Protein AF-A0A2V2F6J9-F1 (afdb_monomer_lite)

Foldseek 3Di:
DPPLFDPDDLLGLVLQVDVVLSVVVLVLLQCVLPDVVSDDVQKDKDAAAPVCFLQLLVVCCVVAVGSSCSVSSCSQQVNPDSRGTGDGRDMTMGGHPVVSSVSSVVSSVVSVVD

Structure (mmCIF, N/CA/C/O backbone):
data_AF-A0A2V2F6J9-F1
#
_entry.id   AF-A0A2V2F6J9-F1
#
loop_
_atom_site.group_PDB
_atom_site.id
_atom_site.type_symbol
_atom_site.label_atom_id
_atom_site.label_alt_id
_atom_site.label_comp_id
_atom_site.label_asym_id
_atom_site.label_entity_id
_atom_site.label_seq_id
_atom_site.pdbx_PDB_ins_code
_atom_site.Cartn_x
_atom_site.Cartn_y
_atom_site.Cartn_z
_atom_site.occupancy
_atom_site.B_iso_or_equiv
_atom_site.auth_seq_id
_atom_site.auth_comp_id
_atom_site.auth_asym_id
_atom_site.auth_atom_id
_atom_site.pdbx_PDB_model_num
ATOM 1 N N . MET A 1 1 ? -5.198 -20.611 -2.725 1.00 39.66 1 MET A N 1
ATOM 2 C CA . MET A 1 1 ? -4.062 -19.668 -2.690 1.00 39.66 1 MET A CA 1
ATOM 3 C C . MET A 1 1 ? -4.589 -18.349 -3.226 1.00 39.66 1 MET A C 1
ATOM 5 O O . MET A 1 1 ? -4.856 -18.272 -4.413 1.00 39.66 1 MET A O 1
ATOM 9 N N . PHE A 1 2 ? -4.910 -17.384 -2.360 1.00 40.91 2 PHE A N 1
ATOM 10 C CA . PHE A 1 2 ? -5.357 -16.068 -2.824 1.00 40.91 2 PHE A CA 1
ATOM 11 C C . PHE A 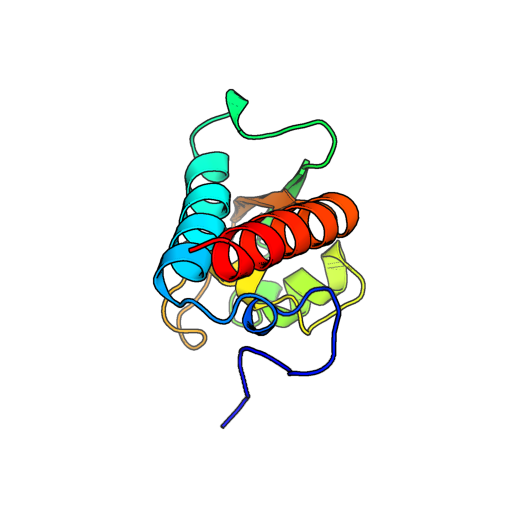1 2 ? -4.128 -15.344 -3.349 1.00 40.91 2 PHE A C 1
ATOM 13 O O . PHE A 1 2 ? -3.293 -14.922 -2.551 1.00 40.91 2 PHE A O 1
ATOM 20 N N . ASP A 1 3 ? -3.997 -15.275 -4.668 1.00 45.31 3 ASP A N 1
ATOM 21 C CA . ASP A 1 3 ? -2.894 -14.585 -5.318 1.00 45.31 3 ASP A CA 1
ATOM 22 C C . ASP A 1 3 ? -2.876 -13.134 -4.814 1.00 45.31 3 ASP A C 1
ATOM 24 O O . ASP A 1 3 ? -3.806 -12.359 -5.047 1.00 45.31 3 ASP A O 1
ATOM 28 N N . ILE A 1 4 ? -1.873 -12.783 -4.001 1.00 54.12 4 ILE A N 1
ATOM 29 C CA . ILE A 1 4 ? -1.716 -11.422 -3.455 1.00 54.12 4 ILE A CA 1
ATOM 30 C C . ILE A 1 4 ? -1.491 -10.436 -4.609 1.00 54.12 4 ILE A C 1
ATOM 32 O O . ILE A 1 4 ? -1.772 -9.243 -4.487 1.00 54.12 4 ILE A O 1
ATOM 36 N N . PHE A 1 5 ? -1.051 -10.960 -5.749 1.00 53.84 5 PHE A N 1
ATOM 37 C CA . PHE A 1 5 ? -0.749 -10.218 -6.941 1.00 53.84 5 PHE A CA 1
ATOM 38 C C . PHE A 1 5 ? -1.561 -10.771 -8.113 1.00 53.84 5 PHE A C 1
ATOM 40 O O . PHE A 1 5 ? -1.146 -11.693 -8.801 1.00 53.84 5 PHE A O 1
ATOM 47 N N . SER A 1 6 ? -2.729 -10.188 -8.372 1.00 51.41 6 SER A N 1
ATOM 48 C CA . SER A 1 6 ? -3.447 -10.495 -9.611 1.00 51.41 6 SER A CA 1
ATOM 49 C C . SER A 1 6 ? -2.625 -9.996 -10.809 1.00 51.41 6 SER A C 1
ATOM 51 O O . SER A 1 6 ? -2.255 -8.815 -10.883 1.00 51.41 6 SER A O 1
ATOM 53 N N . SER A 1 7 ? -2.274 -10.899 -11.722 1.00 49.28 7 SER A N 1
ATOM 54 C CA . SER A 1 7 ? -1.603 -10.587 -12.984 1.00 49.28 7 SER A CA 1
ATOM 55 C C . SER A 1 7 ? -2.637 -10.095 -14.008 1.00 49.28 7 SER A C 1
ATOM 57 O O . SER A 1 7 ? -3.705 -10.678 -14.168 1.00 49.28 7 SER A O 1
ATOM 59 N N . GLY A 1 8 ? -2.348 -8.966 -14.671 1.00 55.72 8 GLY A N 1
ATOM 60 C CA . GLY A 1 8 ? -3.204 -8.380 -15.72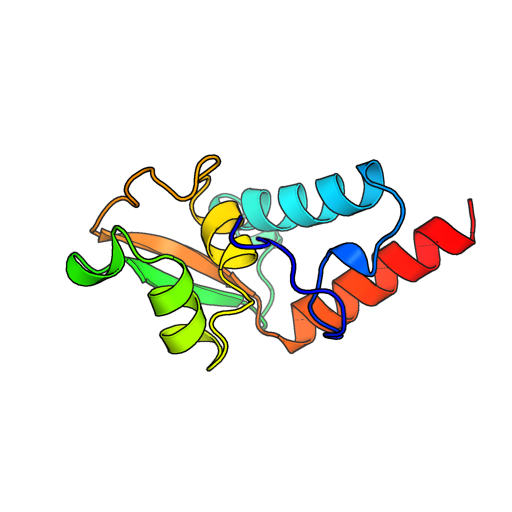0 1.00 55.72 8 GLY A CA 1
ATOM 61 C C . GLY A 1 8 ? -3.628 -6.921 -15.501 1.00 55.72 8 GLY A C 1
ATOM 62 O O . GLY A 1 8 ? -4.064 -6.261 -16.441 1.00 55.72 8 GLY A O 1
ATOM 63 N N . SER A 1 9 ? -3.458 -6.369 -14.294 1.00 80.06 9 SER A N 1
ATOM 64 C CA . SER A 1 9 ? -3.733 -4.950 -14.020 1.00 80.06 9 SER A CA 1
ATOM 65 C C . SER A 1 9 ? -2.476 -4.090 -14.146 1.00 80.06 9 SER A C 1
ATOM 67 O O . SER A 1 9 ? -1.415 -4.448 -13.640 1.00 80.06 9 SER A O 1
ATOM 69 N N . ARG A 1 10 ? -2.608 -2.878 -14.707 1.00 85.31 10 ARG A N 1
ATOM 70 C CA . ARG A 1 10 ? -1.542 -1.849 -14.740 1.00 85.31 10 ARG A CA 1
ATOM 71 C C . ARG A 1 10 ? -1.050 -1.417 -13.350 1.00 85.31 10 ARG A C 1
ATOM 73 O O . ARG A 1 10 ? -0.067 -0.691 -13.256 1.00 85.31 10 ARG A O 1
ATOM 80 N N . LEU A 1 11 ? -1.771 -1.794 -12.296 1.00 91.62 11 LEU A N 1
ATOM 81 C CA . LEU A 1 11 ? -1.441 -1.509 -10.900 1.00 91.62 11 LEU A CA 1
ATOM 82 C C . LEU A 1 11 ? -0.848 -2.726 -10.173 1.00 91.62 11 LEU A C 1
ATOM 84 O O . LEU A 1 11 ? -0.590 -2.657 -8.973 1.00 91.62 11 LEU A O 1
ATOM 88 N N . SER A 1 12 ? -0.649 -3.839 -10.882 1.00 90.75 12 SER A N 1
ATOM 89 C CA . SER A 1 12 ? 0.001 -5.019 -10.328 1.00 90.75 12 SER A CA 1
ATOM 90 C C . SER A 1 12 ? 1.507 -4.775 -10.205 1.00 90.75 12 SER A C 1
ATOM 92 O O . SER A 1 12 ? 2.139 -4.375 -11.187 1.00 90.75 12 SER A O 1
ATOM 94 N N . PRO A 1 13 ? 2.121 -5.040 -9.041 1.00 91.62 13 PRO A N 1
ATOM 95 C CA . PRO A 1 13 ? 3.566 -4.924 -8.890 1.00 91.62 13 PRO A CA 1
ATOM 96 C C . PRO A 1 13 ? 4.312 -6.023 -9.665 1.00 91.62 13 PRO A C 1
ATOM 98 O O . PRO A 1 13 ? 5.512 -5.891 -9.883 1.00 91.62 13 PRO A O 1
ATOM 101 N N . LEU A 1 14 ? 3.623 -7.074 -10.137 1.00 91.62 14 LEU A N 1
ATOM 102 C CA . LEU A 1 14 ? 4.203 -8.096 -11.021 1.00 91.62 14 LEU A CA 1
ATOM 103 C C . LEU A 1 14 ? 4.538 -7.578 -12.422 1.00 91.62 14 LEU A C 1
ATOM 105 O O . LEU A 1 14 ? 5.259 -8.250 -13.150 1.00 91.62 14 LEU A O 1
ATOM 109 N N . ASN A 1 15 ? 4.083 -6.375 -12.781 1.00 91.31 15 ASN A N 1
ATOM 110 C CA . ASN A 1 15 ? 4.558 -5.694 -13.987 1.00 91.31 15 ASN A CA 1
ATOM 111 C C . ASN A 1 15 ? 6.034 -5.273 -13.872 1.00 91.31 15 ASN A C 1
ATOM 113 O O . ASN A 1 15 ? 6.630 -4.900 -14.872 1.00 91.31 15 ASN A O 1
ATOM 117 N N . ILE A 1 16 ? 6.624 -5.315 -12.670 1.00 93.38 16 ILE A N 1
ATOM 118 C CA . ILE A 1 16 ? 8.060 -5.133 -12.439 1.00 93.38 16 ILE A CA 1
ATOM 119 C C . ILE A 1 16 ? 8.679 -6.537 -12.350 1.00 93.38 16 ILE A C 1
ATOM 121 O O . ILE A 1 16 ? 8.517 -7.187 -11.307 1.00 93.38 16 ILE A O 1
ATOM 125 N N . PRO A 1 17 ? 9.362 -7.034 -13.403 1.00 91.19 17 PRO A N 1
ATOM 126 C CA . PRO A 1 17 ? 9.854 -8.412 -13.427 1.00 91.19 17 PRO A CA 1
ATOM 127 C C . PRO A 1 17 ? 10.923 -8.658 -12.358 1.00 91.19 17 PRO A C 1
ATOM 129 O O . PRO A 1 17 ? 10.882 -9.671 -11.658 1.00 91.19 17 PRO A O 1
ATOM 132 N N . ASP A 1 18 ? 11.830 -7.694 -12.182 1.00 93.38 18 ASP A N 1
ATOM 133 C CA . ASP A 1 18 ? 12.917 -7.771 -11.211 1.00 93.38 18 ASP A CA 1
ATOM 134 C C . ASP A 1 18 ? 12.383 -7.669 -9.761 1.00 93.38 18 ASP A C 1
ATOM 136 O O . ASP A 1 18 ? 11.803 -6.643 -9.373 1.00 93.38 18 ASP A O 1
ATOM 140 N N . PRO A 1 19 ? 12.578 -8.709 -8.924 1.00 93.69 19 PRO A N 1
ATOM 141 C CA . PRO A 1 19 ? 12.147 -8.700 -7.531 1.00 93.69 19 PRO A CA 1
ATOM 142 C C . PRO A 1 19 ? 12.845 -7.637 -6.670 1.00 93.69 19 PRO A C 1
ATOM 144 O O . PRO A 1 19 ? 12.232 -7.163 -5.711 1.00 93.69 19 PRO A O 1
ATOM 147 N N . LEU A 1 20 ? 14.080 -7.236 -6.989 1.00 95.12 20 LEU A N 1
ATOM 148 C CA . LEU A 1 20 ? 14.810 -6.199 -6.254 1.00 95.12 20 LEU A CA 1
ATOM 149 C C . LEU A 1 20 ? 14.190 -4.823 -6.502 1.00 95.12 20 LEU A C 1
ATOM 151 O O . LEU A 1 20 ? 13.902 -4.096 -5.551 1.00 95.12 20 LEU A O 1
ATOM 155 N N . LEU A 1 21 ? 13.877 -4.508 -7.761 1.00 95.44 21 LEU A N 1
ATOM 156 C CA . LEU A 1 21 ? 13.168 -3.275 -8.123 1.00 95.44 21 LEU A CA 1
ATOM 157 C C . LEU A 1 21 ? 11.764 -3.228 -7.512 1.00 95.44 21 LEU A C 1
ATOM 159 O O . LEU A 1 21 ? 11.316 -2.188 -7.029 1.00 95.44 21 LEU A O 1
ATOM 163 N N . ARG A 1 22 ? 11.072 -4.369 -7.472 1.00 94.94 22 ARG A N 1
ATOM 164 C CA . ARG A 1 22 ? 9.771 -4.480 -6.806 1.00 94.94 22 ARG A CA 1
ATOM 165 C C . ARG A 1 22 ? 9.880 -4.248 -5.295 1.00 94.94 22 ARG A C 1
ATOM 167 O O . ARG A 1 22 ? 9.030 -3.570 -4.719 1.00 94.94 22 ARG A O 1
ATOM 174 N N . ALA A 1 23 ? 10.935 -4.748 -4.654 1.00 95.12 23 ALA A N 1
ATOM 175 C CA . ALA A 1 23 ? 11.196 -4.480 -3.242 1.00 95.12 23 ALA A CA 1
ATOM 176 C C . ALA A 1 23 ? 11.492 -2.994 -2.974 1.00 95.12 23 ALA A C 1
ATOM 178 O O . ALA A 1 23 ? 11.084 -2.472 -1.936 1.00 95.12 23 ALA A O 1
ATOM 179 N N . GLU A 1 24 ? 12.148 -2.285 -3.896 1.00 96.44 24 GLU A N 1
ATOM 180 C CA . GLU A 1 24 ? 12.344 -0.835 -3.783 1.00 96.44 24 GLU A CA 1
ATOM 181 C C . GLU A 1 24 ? 11.023 -0.057 -3.801 1.00 96.44 24 GLU A C 1
ATOM 183 O O . GLU A 1 24 ? 10.825 0.807 -2.944 1.00 96.44 24 GLU A O 1
ATOM 188 N N . LEU A 1 25 ? 10.081 -0.416 -4.682 1.00 96.44 25 LEU A N 1
ATOM 189 C CA . LEU A 1 25 ? 8.732 0.165 -4.673 1.00 96.44 25 LEU A CA 1
ATOM 190 C C . LEU A 1 25 ? 8.053 -0.013 -3.305 1.00 96.44 25 LEU A C 1
ATOM 192 O O . LEU A 1 25 ? 7.453 0.918 -2.768 1.00 96.44 25 LEU A O 1
ATOM 196 N N . TYR A 1 26 ? 8.160 -1.204 -2.716 1.00 96.19 26 TYR A N 1
ATOM 197 C CA . TYR A 1 26 ? 7.579 -1.482 -1.401 1.00 96.19 26 TYR A CA 1
ATOM 198 C C . TYR A 1 26 ? 8.242 -0.662 -0.291 1.00 96.19 26 TYR A C 1
ATOM 200 O O . TYR A 1 26 ? 7.556 -0.154 0.599 1.00 96.19 26 TYR A O 1
ATOM 208 N N . ARG A 1 27 ? 9.568 -0.487 -0.358 1.00 95.69 27 ARG A N 1
ATOM 209 C CA . ARG A 1 27 ? 10.316 0.372 0.570 1.00 95.69 27 ARG A CA 1
ATOM 210 C C . ARG A 1 27 ? 9.892 1.831 0.458 1.00 95.69 27 ARG A C 1
ATOM 212 O O . ARG A 1 27 ? 9.767 2.483 1.488 1.00 95.69 27 ARG A O 1
ATOM 219 N N . GLU A 1 28 ? 9.629 2.332 -0.746 1.00 95.88 28 GLU A N 1
ATOM 220 C CA . GLU A 1 28 ? 9.147 3.702 -0.965 1.00 95.88 28 GLU A CA 1
ATOM 221 C C . GLU A 1 28 ? 7.790 3.930 -0.276 1.00 95.88 28 GLU A C 1
ATOM 223 O O . GLU A 1 28 ? 7.606 4.934 0.414 1.00 95.88 28 GLU A O 1
ATOM 228 N N . ILE A 1 29 ? 6.881 2.951 -0.360 1.00 97.00 29 ILE A N 1
ATOM 229 C CA . ILE A 1 29 ? 5.575 3.008 0.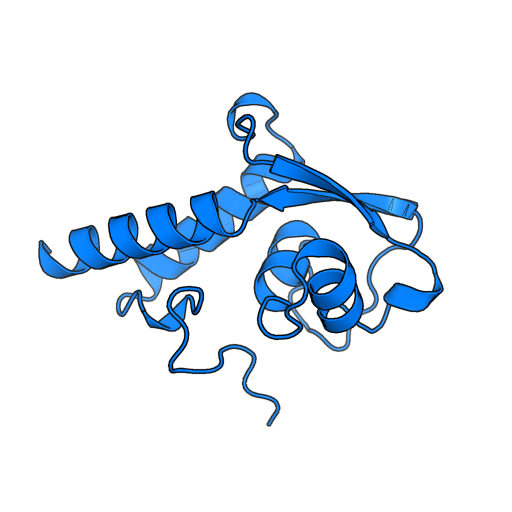315 1.00 97.00 29 ILE A CA 1
ATOM 230 C C . ILE A 1 29 ? 5.715 2.990 1.843 1.00 97.00 29 ILE A C 1
ATOM 232 O O . ILE A 1 29 ? 5.031 3.748 2.538 1.00 97.00 29 ILE A O 1
ATOM 236 N N . ARG A 1 30 ? 6.618 2.156 2.372 1.00 96.56 30 ARG A N 1
ATOM 237 C CA . ARG A 1 30 ? 6.908 2.094 3.814 1.00 96.56 30 ARG A CA 1
ATOM 238 C C . ARG A 1 30 ? 7.575 3.373 4.320 1.00 96.56 30 ARG A C 1
ATOM 240 O O . ARG A 1 30 ? 7.197 3.883 5.369 1.00 96.56 30 ARG A O 1
ATOM 247 N N . ALA A 1 31 ? 8.514 3.933 3.561 1.00 96.31 31 ALA A N 1
ATOM 248 C CA . ALA A 1 31 ? 9.203 5.169 3.924 1.00 96.31 31 ALA A CA 1
ATOM 249 C C . ALA A 1 31 ? 8.238 6.361 4.033 1.00 96.31 31 ALA A C 1
ATOM 251 O O . ALA A 1 31 ? 8.392 7.197 4.920 1.00 96.31 31 ALA A O 1
ATOM 252 N N . ALA A 1 32 ? 7.201 6.417 3.192 1.00 96.00 32 ALA A N 1
ATOM 253 C CA . ALA A 1 32 ? 6.199 7.483 3.228 1.00 96.00 32 ALA A CA 1
ATOM 254 C C . ALA A 1 32 ? 5.359 7.529 4.521 1.00 96.00 32 ALA A C 1
ATOM 256 O O . ALA A 1 32 ? 4.734 8.556 4.803 1.00 96.00 32 ALA A O 1
ATOM 257 N N . GLN A 1 33 ? 5.354 6.453 5.319 1.00 96.69 33 GLN A N 1
ATOM 258 C CA . GLN A 1 33 ? 4.634 6.414 6.595 1.00 96.69 33 GLN A CA 1
ATOM 259 C C . GLN A 1 33 ? 5.297 7.289 7.661 1.00 96.69 33 GLN A C 1
ATOM 261 O O . GLN A 1 33 ? 4.605 7.905 8.471 1.00 96.69 33 GLN A O 1
ATOM 266 N N . THR A 1 34 ? 6.629 7.375 7.644 1.00 94.25 34 THR A N 1
ATOM 267 C CA . THR A 1 34 ? 7.420 8.138 8.619 1.00 94.25 34 THR A CA 1
ATOM 268 C C . THR A 1 34 ? 7.950 9.445 8.033 1.00 94.25 34 THR A C 1
ATOM 270 O O . THR A 1 34 ? 7.962 10.466 8.721 1.00 94.25 34 THR A O 1
ATOM 273 N N . ASP A 1 35 ? 8.320 9.460 6.752 1.00 93.81 35 ASP A N 1
ATOM 274 C CA . ASP A 1 35 ? 8.888 10.623 6.075 1.00 93.81 35 ASP A CA 1
ATOM 275 C C . ASP A 1 35 ? 7.824 11.384 5.268 1.00 93.81 35 ASP A C 1
ATOM 277 O O . ASP A 1 35 ? 7.327 10.937 4.229 1.00 93.81 35 ASP A O 1
ATOM 281 N N . ARG A 1 36 ? 7.479 12.593 5.730 1.00 90.06 36 ARG A N 1
ATOM 282 C CA . ARG A 1 36 ? 6.534 13.478 5.029 1.00 90.06 36 ARG A CA 1
ATOM 283 C C . ARG A 1 36 ? 7.037 13.931 3.663 1.00 90.06 36 ARG A C 1
ATOM 285 O O . ARG A 1 36 ? 6.213 14.161 2.787 1.00 90.06 36 ARG A O 1
ATOM 292 N N . THR A 1 37 ? 8.345 14.044 3.463 1.00 90.81 37 THR A N 1
ATOM 293 C CA . THR A 1 37 ? 8.914 14.525 2.194 1.00 90.81 37 THR A CA 1
ATOM 294 C C . THR A 1 37 ? 8.695 13.536 1.048 1.00 90.81 37 THR A C 1
ATOM 296 O O . THR A 1 37 ? 8.686 13.929 -0.115 1.00 90.81 37 THR A O 1
ATOM 299 N N . LYS A 1 38 ? 8.446 12.259 1.369 1.00 88.81 38 LYS A N 1
ATOM 300 C CA . LYS A 1 38 ? 8.094 11.209 0.401 1.00 88.81 38 LYS A CA 1
ATOM 301 C C . LYS A 1 38 ? 6.617 11.228 -0.003 1.00 88.81 38 LYS A C 1
ATOM 303 O O . LYS A 1 38 ? 6.244 10.553 -0.959 1.00 88.81 38 LYS A O 1
ATOM 308 N N . ARG A 1 39 ? 5.780 12.008 0.689 1.00 90.56 39 ARG A N 1
ATOM 309 C CA . ARG A 1 39 ? 4.357 12.176 0.376 1.00 90.56 39 ARG A CA 1
ATOM 310 C C . ARG A 1 39 ? 4.168 13.395 -0.525 1.00 90.56 39 ARG A C 1
ATOM 312 O O . ARG A 1 39 ? 4.365 14.529 -0.096 1.00 90.56 39 ARG A O 1
ATOM 319 N N . SER A 1 40 ? 3.759 13.165 -1.770 1.00 87.12 40 SER A N 1
ATOM 320 C CA . SER A 1 40 ? 3.275 14.228 -2.662 1.00 87.12 40 SER A CA 1
ATOM 321 C C . SER A 1 40 ? 1.787 14.528 -2.414 1.00 87.12 40 SER A C 1
ATOM 323 O O . SER A 1 40 ? 1.133 13.893 -1.585 1.00 87.12 40 SER A O 1
ATOM 325 N N . SER A 1 41 ? 1.212 15.456 -3.184 1.00 90.56 41 SER A N 1
ATOM 326 C CA . SER A 1 41 ? -0.243 15.691 -3.265 1.00 90.56 41 SER A CA 1
ATOM 327 C C . SER A 1 41 ? -1.045 14.474 -3.765 1.00 90.56 41 SER A C 1
ATOM 329 O O . SER A 1 41 ? -2.283 14.471 -3.739 1.00 90.56 41 SER A O 1
ATOM 331 N N . ASP A 1 42 ? -0.357 13.421 -4.207 1.00 93.44 42 ASP A N 1
ATOM 332 C CA . ASP A 1 42 ? -0.956 12.148 -4.584 1.00 93.44 42 ASP A CA 1
ATOM 333 C C . ASP A 1 42 ? -1.153 11.197 -3.408 1.00 93.44 42 ASP A C 1
ATOM 335 O O . ASP A 1 42 ? -1.530 10.057 -3.628 1.00 93.44 42 ASP A O 1
ATOM 339 N N . TRP A 1 43 ? -0.920 11.622 -2.170 1.00 96.75 43 TRP A N 1
ATOM 340 C CA . TRP A 1 43 ? -1.084 10.772 -0.994 1.00 96.75 43 TRP A CA 1
ATOM 341 C C . TRP A 1 43 ? -2.282 11.208 -0.157 1.00 96.75 43 TRP A C 1
ATOM 343 O O . TRP A 1 43 ? -2.494 12.396 0.082 1.00 96.75 43 TRP A O 1
ATOM 353 N N . GLY A 1 44 ? -3.060 10.231 0.301 1.00 96.38 44 GLY A N 1
ATOM 354 C CA . GLY A 1 44 ? -4.137 10.408 1.271 1.00 96.38 44 GLY A CA 1
ATOM 355 C C . GLY A 1 44 ? -3.835 9.666 2.570 1.00 96.38 44 GLY A C 1
ATOM 356 O O . GLY A 1 44 ? -3.001 8.762 2.591 1.00 96.38 44 GLY A O 1
ATOM 357 N N . SER A 1 45 ? -4.506 10.044 3.654 1.00 97.00 45 SER A N 1
ATOM 358 C CA . SER A 1 45 ? -4.492 9.286 4.906 1.00 97.00 45 SER A CA 1
ATOM 359 C C . SER A 1 45 ? -5.743 8.428 5.041 1.00 97.00 45 SER A C 1
ATOM 361 O O . SER A 1 45 ? -6.823 8.782 4.567 1.00 97.00 45 SER A O 1
ATOM 363 N N . TYR A 1 46 ? -5.596 7.310 5.742 1.00 97.75 46 TYR A N 1
ATOM 364 C CA . TYR A 1 46 ? -6.693 6.455 6.156 1.00 97.75 46 TYR A CA 1
ATOM 365 C C . TYR A 1 46 ? -6.489 6.024 7.605 1.00 97.75 46 TYR A C 1
ATOM 367 O O . TYR A 1 46 ? -5.409 5.560 7.966 1.00 97.75 46 TYR A O 1
ATOM 375 N N . VAL A 1 47 ? -7.523 6.174 8.432 1.00 98.31 47 VAL A N 1
ATOM 376 C CA . VAL A 1 47 ? -7.527 5.654 9.804 1.00 98.31 47 VAL A CA 1
ATOM 377 C C . VAL A 1 47 ? -8.160 4.271 9.778 1.00 98.31 47 VAL A C 1
ATOM 379 O O . VAL A 1 47 ? -9.324 4.137 9.396 1.00 98.31 47 VAL A O 1
ATOM 382 N N . ILE A 1 48 ? -7.405 3.254 10.188 1.00 97.94 48 ILE A N 1
ATOM 383 C CA . ILE A 1 48 ? -7.859 1.862 10.191 1.00 97.94 48 ILE A CA 1
ATOM 384 C C . ILE A 1 48 ? -9.029 1.711 11.165 1.00 97.94 48 ILE A C 1
ATOM 386 O O . ILE A 1 48 ? -8.880 1.943 12.368 1.00 97.94 48 ILE A O 1
ATOM 390 N N . GLN A 1 49 ? -10.200 1.328 10.652 1.00 97.19 49 GLN A N 1
ATOM 391 C CA . GLN A 1 49 ? -11.382 1.108 11.484 1.00 97.19 49 GLN A CA 1
ATOM 392 C C . GLN A 1 49 ? -11.350 -0.298 12.100 1.00 97.19 49 GLN A C 1
ATOM 394 O O . GLN A 1 49 ? -10.815 -1.219 11.483 1.00 97.19 49 GLN A O 1
ATOM 399 N N . PRO A 1 50 ? -11.989 -0.522 13.264 1.00 96.19 50 PRO A N 1
ATOM 400 C CA . PRO A 1 50 ? -12.051 -1.848 13.886 1.00 96.19 50 PRO A CA 1
ATOM 401 C C . PRO A 1 50 ? -12.598 -2.955 12.970 1.00 96.19 50 PRO A C 1
ATOM 403 O O . PRO A 1 50 ? -12.150 -4.097 13.036 1.00 96.19 50 PRO A O 1
ATOM 406 N N . ALA A 1 51 ? -13.544 -2.615 12.088 1.00 94.69 51 ALA A N 1
ATOM 407 C CA . ALA A 1 51 ? -14.126 -3.551 11.125 1.00 94.69 51 ALA A CA 1
ATOM 408 C C . ALA A 1 51 ? -13.149 -3.969 10.009 1.00 94.69 51 ALA A C 1
ATOM 410 O O . ALA A 1 51 ? -13.345 -5.008 9.388 1.00 94.69 51 ALA A O 1
ATOM 411 N N . ASP A 1 52 ? -12.096 -3.186 9.771 1.00 94.50 52 ASP A N 1
ATOM 412 C CA . ASP A 1 52 ? -11.125 -3.414 8.698 1.00 94.50 52 ASP A CA 1
ATOM 413 C C . ASP A 1 52 ? -9.922 -4.246 9.144 1.00 94.50 52 ASP A C 1
ATOM 415 O O . ASP A 1 52 ? -9.106 -4.658 8.323 1.00 94.50 52 ASP A O 1
ATOM 419 N N . CYS A 1 53 ? -9.804 -4.512 10.447 1.00 95.44 53 CYS A N 1
ATOM 420 C CA . CYS A 1 53 ? -8.602 -5.065 11.056 1.00 95.44 53 CYS A CA 1
ATOM 421 C C . CYS A 1 53 ? -8.150 -6.422 10.494 1.00 95.44 53 CYS A C 1
ATOM 423 O O . CYS A 1 53 ? -6.983 -6.765 10.637 1.00 95.44 53 CYS A O 1
ATOM 425 N N . LEU A 1 54 ? -9.051 -7.198 9.892 1.00 94.69 54 LEU A N 1
ATOM 426 C CA . LEU A 1 54 ? -8.753 -8.501 9.281 1.00 94.69 54 LEU A CA 1
ATOM 427 C C . LEU A 1 54 ? -8.923 -8.499 7.754 1.00 94.69 54 LEU A C 1
ATOM 429 O O . LEU A 1 54 ? -8.800 -9.547 7.132 1.00 94.69 54 LEU A O 1
ATOM 433 N N . PHE A 1 55 ? -9.232 -7.343 7.161 1.00 94.69 55 PHE A N 1
ATOM 434 C CA . PHE A 1 55 ? -9.645 -7.225 5.763 1.00 94.69 55 PHE A CA 1
ATOM 435 C C . PHE A 1 55 ? -8.897 -6.070 5.076 1.00 94.69 55 PHE A C 1
ATOM 437 O O . PHE A 1 55 ? -9.496 -5.037 4.759 1.00 94.69 55 PHE A O 1
ATOM 444 N N . PRO A 1 56 ? -7.579 -6.193 4.830 1.00 95.69 56 PRO A N 1
ATOM 445 C CA . PRO A 1 56 ? -6.822 -5.174 4.097 1.00 95.69 56 PRO A CA 1
ATOM 446 C C . PRO A 1 56 ? -7.408 -4.885 2.701 1.00 95.69 56 PRO A C 1
ATOM 448 O O . PRO A 1 56 ? -7.341 -3.754 2.218 1.00 95.69 56 PRO A O 1
ATOM 451 N N . GLU A 1 57 ? -8.035 -5.871 2.062 1.00 95.06 57 GLU A N 1
ATOM 452 C CA . GLU A 1 57 ? -8.785 -5.711 0.814 1.00 95.06 57 GLU A CA 1
ATOM 453 C C . GLU A 1 57 ? -10.017 -4.808 0.950 1.00 95.06 57 GLU A C 1
ATOM 455 O O . GLU A 1 57 ? -10.342 -4.083 0.010 1.00 95.06 57 GLU A O 1
ATOM 460 N N . LEU A 1 58 ? -10.665 -4.774 2.119 1.00 95.38 58 LEU A N 1
ATOM 461 C CA . LEU A 1 58 ? -11.789 -3.876 2.378 1.00 95.38 58 LEU A CA 1
ATOM 462 C C . LEU A 1 58 ? -11.311 -2.423 2.456 1.00 95.38 58 LEU A C 1
ATOM 464 O O . LEU A 1 58 ? -11.961 -1.533 1.906 1.00 95.38 58 LEU A O 1
ATOM 468 N N . ILE A 1 59 ? -10.147 -2.177 3.066 1.00 96.81 59 ILE A N 1
ATOM 469 C CA . ILE A 1 59 ? -9.504 -0.853 3.047 1.00 96.81 59 ILE A CA 1
ATOM 470 C C . ILE A 1 59 ? -9.172 -0.458 1.610 1.00 96.81 59 ILE A C 1
ATOM 472 O O . ILE A 1 59 ? -9.485 0.655 1.188 1.00 96.81 59 ILE A O 1
ATOM 476 N N . ALA A 1 60 ? -8.578 -1.372 0.839 1.00 96.19 60 ALA A N 1
ATOM 477 C CA . ALA A 1 60 ? -8.246 -1.116 -0.556 1.00 96.19 60 ALA A CA 1
ATOM 478 C C . ALA A 1 60 ? -9.499 -0.765 -1.377 1.00 96.19 60 ALA A C 1
ATOM 480 O O . ALA A 1 60 ? -9.495 0.223 -2.113 1.00 96.19 60 ALA A O 1
ATOM 481 N N . TYR A 1 61 ? -10.603 -1.488 -1.180 1.00 96.00 61 TYR A N 1
ATOM 482 C CA . TYR A 1 61 ? -11.877 -1.178 -1.821 1.00 96.00 61 TYR A CA 1
ATOM 483 C C . TYR A 1 61 ? -12.435 0.189 -1.396 1.00 96.00 61 TYR A C 1
ATOM 485 O O . TYR A 1 61 ? -12.826 0.978 -2.251 1.00 96.00 61 TYR A O 1
ATOM 493 N N . LYS A 1 62 ? -12.411 0.527 -0.101 1.00 96.50 62 LYS A N 1
ATOM 494 C CA . LYS A 1 62 ? -12.874 1.834 0.406 1.00 96.50 62 LYS A CA 1
ATOM 495 C C . LYS A 1 62 ? -12.064 3.013 -0.144 1.00 96.50 62 LYS A C 1
ATOM 497 O O . LYS A 1 62 ? -12.634 4.066 -0.408 1.00 96.50 62 LYS A O 1
ATOM 502 N N . VAL A 1 63 ? -10.748 2.852 -0.288 1.00 96.69 63 VAL A N 1
ATOM 503 C CA . VAL A 1 63 ? -9.835 3.936 -0.695 1.00 96.69 63 VAL A CA 1
ATOM 504 C C . VAL A 1 63 ? -9.722 4.051 -2.217 1.00 96.69 63 VAL A C 1
ATOM 506 O O . VAL A 1 63 ? -9.651 5.158 -2.747 1.00 96.69 63 VAL A O 1
ATOM 509 N N . TYR A 1 64 ? -9.705 2.925 -2.930 1.00 94.81 64 TYR A N 1
ATOM 510 C CA . TYR A 1 64 ? -9.415 2.883 -4.366 1.00 94.81 64 TYR A CA 1
ATOM 511 C C . TYR A 1 64 ? -10.581 2.418 -5.238 1.00 94.81 64 TYR A C 1
ATOM 513 O O . TYR A 1 64 ? -10.471 2.485 -6.461 1.00 94.81 64 TYR A O 1
ATOM 521 N N . GLY A 1 65 ? -11.655 1.891 -4.647 1.00 94.88 65 GLY A N 1
ATOM 522 C CA . GLY A 1 65 ? -12.686 1.146 -5.374 1.00 94.88 65 GLY A CA 1
ATOM 523 C C . GLY A 1 65 ? -12.200 -0.207 -5.907 1.00 94.88 65 GLY A C 1
ATOM 524 O O . GLY A 1 65 ? -12.860 -0.791 -6.759 1.00 94.88 65 GLY A O 1
ATOM 525 N N . LEU A 1 66 ? -11.032 -0.690 -5.453 1.00 91.69 66 LEU A N 1
ATOM 526 C CA . LEU A 1 66 ? -10.368 -1.903 -5.939 1.00 91.69 66 LEU A CA 1
ATOM 527 C C . LEU A 1 66 ? -9.793 -2.706 -4.766 1.00 91.69 66 LEU A C 1
ATOM 529 O O . LEU A 1 66 ? -8.888 -2.244 -4.074 1.00 91.69 66 LEU A O 1
ATOM 533 N N . ASP A 1 67 ? -10.260 -3.936 -4.595 1.00 91.88 67 ASP A N 1
ATOM 534 C CA . ASP A 1 67 ? -9.777 -4.896 -3.592 1.00 91.88 67 ASP A CA 1
ATOM 535 C C . ASP A 1 67 ? -8.373 -5.444 -3.922 1.00 91.88 67 ASP A C 1
ATOM 537 O O . ASP A 1 67 ? -7.555 -5.697 -3.034 1.00 91.88 67 ASP A O 1
ATOM 541 N N . THR A 1 68 ? -8.044 -5.539 -5.213 1.00 90.88 68 THR A N 1
ATOM 542 C CA . THR A 1 68 ? -6.742 -5.998 -5.729 1.00 90.88 68 THR A CA 1
ATOM 543 C C . THR A 1 68 ? -5.537 -5.193 -5.225 1.00 90.88 68 THR A C 1
ATOM 545 O O . THR A 1 68 ? -4.406 -5.675 -5.289 1.00 90.88 68 THR A O 1
ATOM 548 N N . LEU A 1 69 ? -5.750 -3.987 -4.685 1.00 94.62 69 LEU A N 1
ATOM 549 C CA . LEU A 1 69 ? -4.698 -3.143 -4.108 1.00 94.62 69 LEU A CA 1
ATOM 550 C C . LEU A 1 69 ? -4.443 -3.400 -2.617 1.00 94.62 69 LEU A C 1
ATOM 552 O O . LEU A 1 69 ? -3.742 -2.614 -1.976 1.00 94.62 69 LEU A O 1
ATOM 556 N N . LYS A 1 70 ? -4.936 -4.518 -2.065 1.00 94.56 70 LYS A N 1
ATOM 557 C CA . LYS A 1 70 ? -4.638 -4.941 -0.685 1.00 94.56 70 LYS A CA 1
ATOM 558 C C . LYS A 1 70 ? -3.140 -4.954 -0.370 1.00 94.56 70 LYS A C 1
ATOM 560 O O . LYS A 1 70 ? -2.750 -4.596 0.734 1.00 94.56 70 LYS A O 1
ATOM 565 N N . TRP A 1 71 ? -2.287 -5.286 -1.343 1.00 94.81 71 TRP A N 1
ATOM 566 C CA . TRP A 1 71 ? -0.834 -5.299 -1.155 1.00 94.81 71 TRP A CA 1
ATOM 567 C C . TRP A 1 71 ? -0.281 -3.909 -0.793 1.00 94.81 71 TRP A C 1
ATOM 569 O O . TRP A 1 71 ? 0.653 -3.816 -0.004 1.00 94.81 71 TRP A O 1
ATOM 579 N N . VAL A 1 72 ? -0.876 -2.822 -1.305 1.00 96.75 72 VAL A N 1
ATOM 580 C CA . VAL A 1 72 ? -0.473 -1.443 -0.973 1.00 96.75 72 VAL A CA 1
ATOM 581 C C . VAL A 1 72 ? -0.792 -1.146 0.487 1.00 96.75 72 VAL A C 1
ATOM 583 O O . VAL A 1 72 ? 0.040 -0.590 1.198 1.00 96.75 72 VAL A O 1
ATOM 586 N N . VAL A 1 73 ? -1.984 -1.554 0.934 1.00 97.06 73 VAL A N 1
ATOM 587 C CA . VAL A 1 73 ? -2.425 -1.421 2.329 1.00 97.06 73 VAL A CA 1
ATOM 588 C C . VAL A 1 73 ? -1.501 -2.210 3.249 1.00 97.06 73 VAL A C 1
ATOM 590 O O . VAL A 1 73 ? -1.023 -1.664 4.237 1.00 97.06 73 VAL A O 1
ATOM 593 N N . MET A 1 74 ? -1.186 -3.456 2.888 1.00 96.69 74 MET A N 1
ATOM 594 C CA . MET A 1 74 ? -0.255 -4.299 3.637 1.00 96.69 74 MET A CA 1
ATOM 595 C C . MET A 1 74 ? 1.128 -3.652 3.757 1.00 96.69 74 MET A C 1
ATOM 597 O O . MET A 1 74 ? 1.666 -3.555 4.855 1.00 96.69 74 MET A O 1
ATOM 601 N N . MET A 1 75 ? 1.684 -3.125 2.658 1.00 97.06 75 MET A N 1
ATOM 602 C CA . MET A 1 75 ? 2.972 -2.429 2.709 1.00 97.06 75 MET A CA 1
ATOM 603 C C . MET A 1 75 ? 2.910 -1.167 3.576 1.00 97.06 75 MET A C 1
ATOM 605 O O . MET A 1 75 ? 3.807 -0.952 4.384 1.00 97.06 75 MET A O 1
ATOM 609 N N . ALA A 1 76 ? 1.861 -0.351 3.447 1.00 97.50 76 ALA A N 1
ATOM 610 C CA . ALA A 1 76 ? 1.700 0.874 4.231 1.00 97.50 76 ALA A CA 1
ATOM 611 C C . ALA A 1 76 ? 1.515 0.598 5.732 1.00 97.50 76 ALA A C 1
ATOM 613 O O . ALA A 1 76 ? 2.035 1.337 6.561 1.00 97.50 76 ALA A O 1
ATOM 614 N N . ALA A 1 77 ? 0.814 -0.477 6.089 1.00 96.88 77 ALA A N 1
ATOM 615 C CA . ALA A 1 77 ? 0.606 -0.883 7.476 1.00 96.88 77 ALA A CA 1
ATOM 616 C C . ALA A 1 77 ? 1.754 -1.726 8.055 1.00 96.88 77 ALA A C 1
ATOM 618 O O . ALA A 1 77 ? 1.688 -2.113 9.217 1.00 96.88 77 ALA A O 1
ATOM 619 N N . ALA A 1 78 ? 2.788 -2.011 7.258 1.00 95.50 78 ALA A N 1
ATOM 620 C CA . ALA A 1 78 ? 3.855 -2.947 7.593 1.00 95.50 78 ALA A CA 1
ATOM 621 C C . ALA A 1 78 ? 3.353 -4.353 7.988 1.00 95.50 78 ALA A C 1
ATOM 623 O O . ALA A 1 78 ? 3.941 -5.005 8.844 1.00 95.50 78 ALA A O 1
ATOM 624 N N . LEU A 1 79 ? 2.280 -4.812 7.340 1.00 95.00 79 LEU A N 1
ATOM 625 C CA . LEU A 1 79 ? 1.693 -6.135 7.526 1.00 95.00 79 LEU A CA 1
ATOM 626 C C . LEU A 1 79 ? 2.323 -7.125 6.539 1.00 95.00 79 LEU A C 1
ATOM 628 O O . LEU A 1 79 ? 2.103 -7.019 5.329 1.00 95.00 79 LEU A O 1
ATOM 632 N N . ASP A 1 80 ? 3.102 -8.079 7.045 1.00 89.44 80 ASP A N 1
ATOM 633 C CA . ASP A 1 80 ? 3.823 -9.038 6.201 1.00 89.44 80 ASP A CA 1
ATOM 634 C C . ASP A 1 80 ? 3.003 -10.313 5.924 1.00 89.44 80 ASP A C 1
ATOM 636 O O . ASP A 1 80 ? 3.036 -10.825 4.801 1.00 89.44 80 ASP A O 1
ATOM 640 N N . ASP A 1 81 ? 2.201 -10.782 6.890 1.00 88.31 81 ASP A N 1
ATOM 641 C CA . ASP A 1 81 ? 1.232 -11.873 6.706 1.00 88.31 81 ASP A CA 1
ATOM 642 C C . ASP A 1 81 ? -0.200 -11.3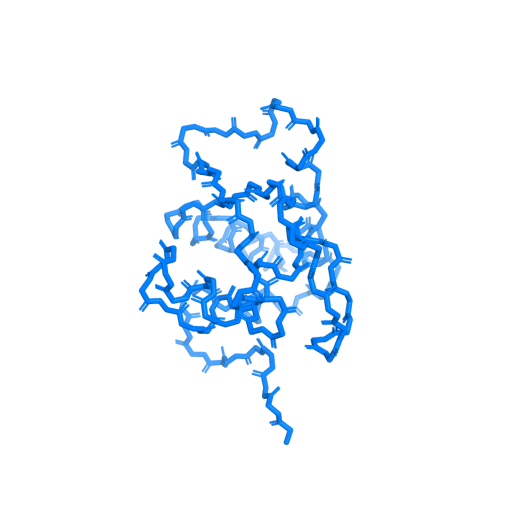05 6.609 1.00 88.31 81 ASP A C 1
ATOM 644 O O . ASP A 1 81 ? -0.671 -10.662 7.547 1.00 88.31 81 ASP A O 1
ATOM 648 N N . PRO A 1 82 ? -0.953 -11.550 5.517 1.00 84.50 82 PRO A N 1
ATOM 649 C CA . PRO A 1 82 ? -2.336 -11.077 5.392 1.00 84.50 82 PRO A CA 1
ATOM 650 C C . PRO A 1 82 ? -3.306 -11.675 6.427 1.00 84.50 82 PRO A C 1
ATOM 652 O O . PRO A 1 82 ? -4.440 -11.212 6.516 1.00 84.50 82 PRO A O 1
ATOM 655 N N . ARG A 1 83 ? -2.910 -12.721 7.165 1.00 86.50 83 ARG A N 1
ATOM 656 C CA . ARG A 1 83 ? -3.699 -13.309 8.259 1.00 86.50 83 ARG A CA 1
ATOM 657 C C . ARG A 1 83 ? -3.532 -12.568 9.580 1.00 86.50 83 ARG A C 1
ATOM 659 O O . ARG A 1 83 ? -4.327 -12.784 10.496 1.00 86.50 83 ARG A O 1
ATOM 666 N N . GLU A 1 84 ? -2.497 -11.744 9.699 1.00 92.62 84 GLU A N 1
ATOM 667 C CA . GLU A 1 84 ? -2.290 -10.916 10.875 1.00 92.62 84 GLU A CA 1
ATOM 668 C C . GLU A 1 84 ? -3.269 -9.741 10.903 1.00 92.62 84 GLU A C 1
ATOM 670 O O . GLU A 1 84 ?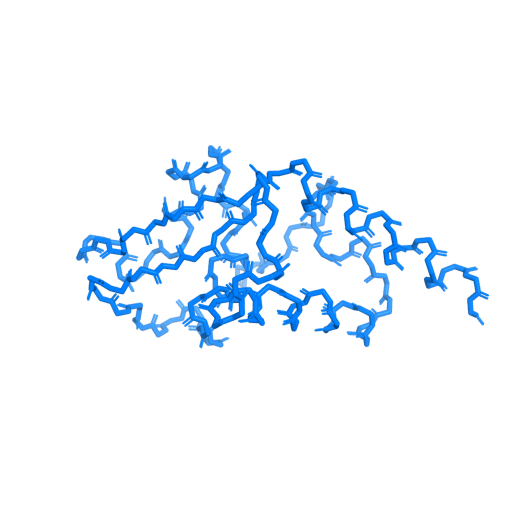 -3.870 -9.343 9.903 1.00 92.62 84 GLU A O 1
ATOM 675 N N . ARG A 1 85 ? -3.457 -9.192 12.101 1.00 94.06 85 ARG A N 1
ATOM 676 C CA . ARG A 1 85 ? -4.438 -8.144 12.346 1.00 94.06 85 ARG A CA 1
ATOM 677 C C . ARG A 1 85 ? -3.801 -6.763 12.200 1.00 94.06 85 ARG A C 1
ATOM 679 O O . ARG A 1 85 ? -2.828 -6.456 12.881 1.00 94.06 85 ARG A O 1
ATOM 686 N N . LEU A 1 86 ? -4.420 -5.898 11.402 1.00 96.19 86 LEU A N 1
ATOM 687 C CA . LEU A 1 86 ? -4.097 -4.473 11.355 1.00 96.19 86 LEU A CA 1
ATOM 688 C C . LEU A 1 86 ? -4.474 -3.775 12.670 1.00 96.19 86 LEU A C 1
ATOM 690 O O . LEU A 1 86 ? -5.510 -4.066 13.277 1.00 96.19 86 LEU A O 1
ATOM 694 N N . GLN A 1 87 ? -3.678 -2.790 13.080 1.00 96.19 87 GLN A N 1
ATOM 695 C CA . GLN A 1 87 ? -3.924 -2.038 14.307 1.00 96.19 87 GLN A CA 1
ATOM 696 C C . GLN A 1 87 ? -5.059 -1.017 14.119 1.00 96.19 87 GLN A C 1
ATOM 698 O O . GLN A 1 87 ? -4.922 -0.034 13.392 1.00 96.19 87 GLN A O 1
ATOM 703 N N . ALA A 1 88 ? -6.182 -1.217 14.818 1.00 97.19 88 ALA A N 1
ATOM 704 C CA . ALA A 1 88 ? -7.280 -0.250 14.835 1.00 97.19 88 ALA A CA 1
ATOM 705 C C . ALA A 1 88 ? -6.804 1.124 15.340 1.00 97.19 88 ALA A C 1
ATOM 707 O O . ALA A 1 88 ? -6.028 1.215 16.293 1.00 97.19 88 ALA A O 1
ATOM 708 N N . GLY A 1 89 ? -7.279 2.198 14.708 1.00 97.50 89 GLY A N 1
ATOM 709 C CA . GLY A 1 89 ? -6.899 3.575 15.031 1.00 97.50 89 GLY A CA 1
ATOM 710 C C . GLY A 1 89 ? -5.543 4.014 14.468 1.00 97.50 89 GLY A C 1
ATOM 711 O O . GLY A 1 89 ? -5.244 5.208 14.489 1.00 97.50 89 GLY A O 1
ATOM 712 N N . GLN A 1 90 ? -4.736 3.102 13.912 1.00 96.88 90 GLN A N 1
ATOM 713 C CA . GLN A 1 90 ? -3.515 3.471 13.199 1.00 96.88 90 GLN A CA 1
ATOM 714 C C . GLN A 1 90 ? -3.870 4.294 11.956 1.00 96.88 90 GLN A C 1
ATOM 716 O O . GLN A 1 90 ? -4.766 3.937 11.189 1.00 96.88 90 GLN A O 1
ATOM 721 N N . THR A 1 91 ? -3.153 5.396 11.742 1.00 97.75 91 THR A N 1
ATOM 722 C CA . THR A 1 91 ? -3.234 6.153 10.489 1.00 97.75 91 THR A CA 1
ATOM 723 C C . THR A 1 91 ? -2.162 5.656 9.534 1.00 97.75 91 THR A C 1
ATOM 725 O O . THR A 1 91 ? -0.979 5.703 9.867 1.00 97.75 91 THR A O 1
ATOM 728 N N . ILE A 1 92 ? -2.574 5.227 8.345 1.00 97.75 92 ILE A N 1
ATOM 729 C CA . ILE A 1 92 ? -1.679 4.863 7.245 1.00 97.75 92 ILE A CA 1
ATOM 730 C C . ILE A 1 92 ? -1.813 5.866 6.103 1.00 97.75 92 ILE A C 1
ATOM 732 O O . ILE A 1 92 ? -2.877 6.450 5.879 1.00 97.75 92 ILE A O 1
ATOM 736 N N . TRP A 1 93 ? -0.724 6.064 5.372 1.00 98.25 93 TRP A N 1
ATOM 737 C CA . TRP A 1 93 ? -0.658 6.920 4.196 1.00 98.25 93 TRP A CA 1
ATOM 738 C C . TRP A 1 93 ? -0.659 6.067 2.938 1.00 98.25 93 TRP A C 1
ATOM 740 O O . TRP A 1 93 ? 0.115 5.120 2.812 1.00 98.25 93 TRP A O 1
ATOM 750 N N . LEU A 1 94 ? -1.537 6.413 2.007 1.00 98.00 94 LEU A N 1
ATOM 751 C CA . LEU A 1 94 ? -1.846 5.614 0.833 1.00 98.00 94 LEU A CA 1
ATOM 752 C C . LEU A 1 94 ? -1.705 6.475 -0.434 1.00 98.00 94 LEU A C 1
ATOM 754 O O . LEU A 1 94 ? -2.302 7.555 -0.500 1.00 98.00 94 LEU A O 1
ATOM 758 N N . PRO A 1 95 ? -0.917 6.040 -1.434 1.00 97.38 95 PRO A N 1
ATOM 759 C CA . PRO A 1 95 ? -0.765 6.767 -2.688 1.00 97.38 95 PRO A CA 1
ATOM 760 C C . PRO A 1 95 ? -1.982 6.566 -3.591 1.00 97.38 95 PRO A C 1
ATOM 762 O O . PRO A 1 95 ? -2.516 5.468 -3.694 1.00 97.38 95 PRO A O 1
ATOM 765 N N . LYS A 1 96 ? -2.372 7.588 -4.348 1.00 96.12 96 LYS A N 1
ATOM 766 C CA . LYS A 1 96 ? -3.379 7.487 -5.408 1.00 96.12 96 LYS A CA 1
ATOM 767 C C . LYS A 1 96 ? -2.935 6.498 -6.487 1.00 96.12 96 LYS A C 1
ATOM 769 O O . LYS A 1 96 ? -1.749 6.286 -6.748 1.00 96.12 96 LYS A O 1
ATOM 774 N N . THR A 1 97 ? -3.914 5.958 -7.208 1.00 95.12 97 THR A N 1
ATOM 775 C CA . THR A 1 97 ? -3.672 5.029 -8.322 1.00 95.12 97 THR A CA 1
ATOM 776 C C . THR A 1 97 ? -2.864 5.653 -9.467 1.00 95.12 97 THR A C 1
ATOM 778 O O . THR A 1 97 ? -2.173 4.926 -10.181 1.00 95.12 97 THR A O 1
ATOM 781 N N . SER A 1 98 ? -2.902 6.983 -9.636 1.00 94.12 98 SER A N 1
ATOM 782 C CA . SER A 1 98 ? -2.043 7.730 -10.570 1.00 94.12 98 SER A CA 1
ATOM 783 C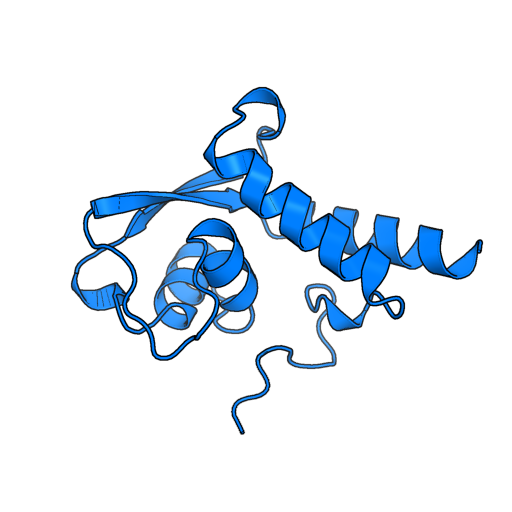 C . SER A 1 98 ? -0.562 7.542 -10.243 1.00 94.12 98 SER A C 1
ATOM 785 O O . SER A 1 98 ? 0.198 7.101 -11.104 1.00 94.12 98 SER A O 1
ATOM 787 N N . TRP A 1 99 ? -0.190 7.789 -8.985 1.00 95.94 99 TRP A N 1
ATOM 788 C CA . TRP A 1 99 ? 1.174 7.641 -8.487 1.00 95.94 99 TRP A CA 1
ATOM 789 C C . TRP A 1 99 ? 1.656 6.195 -8.621 1.00 95.94 99 TRP A C 1
ATOM 791 O O . TRP A 1 99 ? 2.726 5.955 -9.175 1.00 95.94 99 TRP A O 1
ATOM 801 N N . LEU A 1 100 ? 0.838 5.216 -8.211 1.00 95.56 100 LEU A N 1
ATOM 802 C CA . LEU A 1 100 ? 1.185 3.792 -8.334 1.00 95.56 100 LEU A CA 1
ATOM 803 C C . LEU A 1 100 ? 1.480 3.404 -9.785 1.00 95.56 100 LEU A C 1
ATOM 805 O O . LEU A 1 100 ? 2.495 2.772 -10.067 1.00 95.56 100 LEU A O 1
ATOM 809 N N . ARG A 1 101 ? 0.618 3.814 -10.722 1.00 94.50 101 ARG A N 1
ATOM 810 C CA . ARG A 1 101 ? 0.773 3.504 -12.148 1.00 94.50 101 ARG A CA 1
ATOM 811 C C . ARG A 1 101 ? 2.049 4.103 -12.735 1.00 94.50 101 ARG A C 1
ATOM 813 O O . ARG A 1 101 ? 2.710 3.451 -13.541 1.00 94.50 101 ARG A O 1
ATOM 820 N N . GLU A 1 102 ? 2.355 5.346 -12.385 1.00 94.69 102 GLU A N 1
ATOM 821 C CA . GLU A 1 102 ? 3.562 6.030 -12.848 1.00 94.69 102 GLU A CA 1
ATOM 822 C C . GLU A 1 102 ? 4.821 5.367 -12.284 1.00 94.69 102 GLU A C 1
ATOM 824 O O . GLU A 1 102 ? 5.755 5.071 -13.031 1.00 94.69 102 GLU A O 1
ATOM 829 N N . ARG A 1 103 ? 4.822 5.057 -10.984 1.00 95.06 103 ARG A N 1
ATOM 830 C CA . ARG A 1 103 ? 5.963 4.436 -10.307 1.00 95.06 103 ARG A CA 1
ATOM 831 C C . ARG A 1 103 ? 6.230 3.031 -10.814 1.00 95.06 103 ARG A C 1
ATOM 833 O O . ARG A 1 103 ? 7.373 2.733 -11.143 1.00 95.06 103 ARG A O 1
ATOM 840 N N . ILE A 1 104 ? 5.194 2.205 -10.968 1.00 95.38 104 ILE A N 1
ATOM 841 C CA . ILE A 1 104 ? 5.325 0.860 -11.546 1.00 95.38 104 ILE A CA 1
ATOM 842 C C . ILE A 1 104 ? 5.955 0.938 -12.940 1.00 95.38 104 ILE A C 1
ATOM 844 O O . ILE A 1 104 ? 6.940 0.252 -13.188 1.00 95.38 104 ILE A O 1
ATOM 848 N N . ARG A 1 105 ? 5.469 1.840 -13.806 1.00 94.56 105 ARG A N 1
ATOM 849 C CA . ARG A 1 105 ? 6.044 2.054 -15.145 1.00 94.56 105 ARG A CA 1
ATOM 850 C C . ARG A 1 105 ? 7.513 2.489 -15.082 1.00 94.56 105 ARG A C 1
ATOM 852 O O . ARG A 1 105 ? 8.313 2.064 -15.908 1.00 94.56 105 ARG A O 1
ATOM 859 N N . SER A 1 106 ? 7.868 3.350 -14.130 1.00 94.94 106 SER A N 1
ATOM 860 C CA . SER A 1 106 ? 9.246 3.820 -13.945 1.00 94.94 106 SER A CA 1
ATOM 861 C C . SER A 1 106 ? 10.197 2.675 -13.573 1.00 94.94 106 SER A C 1
ATOM 863 O O . SER A 1 106 ? 11.241 2.514 -14.205 1.00 94.94 106 SER A O 1
ATOM 865 N N . TYR A 1 107 ? 9.816 1.829 -12.608 1.00 95.19 107 TYR A N 1
ATOM 866 C CA . TYR A 1 107 ? 10.607 0.652 -12.224 1.00 95.19 107 TYR A CA 1
ATOM 867 C C . TYR A 1 107 ? 10.659 -0.404 -13.337 1.00 95.19 107 TYR A C 1
ATOM 869 O O . TYR A 1 107 ? 11.728 -0.947 -13.603 1.00 95.19 107 TYR A O 1
ATOM 877 N N . GLU A 1 108 ? 9.543 -0.651 -14.024 1.00 93.19 108 GLU A N 1
ATOM 878 C CA . GLU A 1 108 ? 9.465 -1.534 -15.194 1.00 93.19 108 GLU A CA 1
ATOM 879 C C . GLU A 1 108 ? 10.447 -1.086 -16.296 1.00 93.19 108 GLU A C 1
ATOM 881 O O . GLU A 1 108 ? 11.267 -1.875 -16.764 1.00 93.19 108 GLU A O 1
ATOM 886 N N . ALA A 1 109 ? 10.452 0.207 -16.643 1.00 92.44 109 ALA A N 1
ATOM 887 C CA . ALA A 1 109 ? 11.383 0.774 -17.620 1.00 92.44 109 ALA A CA 1
ATOM 888 C C . ALA A 1 109 ? 12.851 0.708 -17.169 1.00 92.44 109 ALA A C 1
ATOM 890 O O . ALA A 1 109 ? 13.747 0.605 -18.008 1.00 92.44 109 ALA A O 1
ATOM 891 N N . ARG A 1 110 ? 13.116 0.776 -15.859 1.00 91.94 110 ARG A N 1
ATOM 892 C CA . ARG A 1 110 ? 14.470 0.659 -15.305 1.00 91.94 110 ARG A CA 1
ATOM 893 C C . ARG A 1 110 ? 14.994 -0.774 -15.385 1.00 91.94 110 ARG A C 1
ATOM 895 O O . ARG A 1 110 ? 16.156 -0.952 -15.722 1.00 91.94 110 ARG A O 1
ATOM 902 N N . GLY A 1 111 ? 14.136 -1.766 -15.146 1.00 85.31 111 GLY A N 1
ATOM 903 C CA . GLY A 1 111 ? 14.485 -3.183 -15.280 1.00 85.31 111 GLY A CA 1
ATOM 904 C C . GLY A 1 111 ? 14.777 -3.611 -16.719 1.00 85.31 111 GLY A C 1
ATOM 905 O O . GLY A 1 111 ? 15.614 -4.471 -16.928 1.00 85.31 111 GLY A O 1
ATOM 906 N N . MET A 1 112 ? 14.152 -2.980 -17.719 1.00 77.50 112 MET A N 1
ATOM 907 C CA . MET A 1 112 ? 14.441 -3.245 -19.140 1.00 77.50 112 MET A CA 1
ATOM 908 C C . MET A 1 112 ? 15.772 -2.660 -19.640 1.00 77.50 112 MET A C 1
ATOM 910 O O . MET A 1 112 ? 16.177 -2.938 -20.766 1.00 77.50 112 MET A O 1
ATOM 914 N N . ARG A 1 113 ? 16.408 -1.780 -18.858 1.00 71.44 113 ARG A N 1
ATOM 915 C CA . ARG A 1 113 ? 17.656 -1.088 -19.224 1.00 71.44 113 ARG A CA 1
ATOM 916 C C . ARG A 1 113 ? 18.901 -1.691 -18.570 1.00 71.44 113 ARG A C 1
ATOM 918 O O . ARG A 1 113 ? 19.997 -1.231 -18.885 1.00 71.44 113 ARG A O 1
ATOM 925 N N . ALA A 1 114 ? 18.719 -2.624 -17.639 1.00 57.25 114 ALA A N 1
ATOM 926 C CA . ALA A 1 114 ? 19.781 -3.356 -16.956 1.00 57.25 114 ALA A CA 1
ATOM 927 C C . ALA A 1 114 ? 20.046 -4.681 -17.680 1.00 57.25 114 ALA A C 1
ATOM 929 O O . ALA A 1 114 ? 21.228 -5.083 -17.715 1.00 57.25 114 ALA A O 1
#

Radius of gyration: 13.66 Å; chains: 1; bounding box: 34×35×34 Å

pLDDT: mean 90.41, std 12.71, range [39.66, 98.31]

Secondary structure (DSSP, 8-state):
---SS-TT-TT-GGGS--HHHHHHHHHHHHHHHH-GGG--TTEEEEEPPGGGTT-HHHHHHHHHS-GGGHHHHHHHTT-SSTTSPP-TT-EEEEE-HHHHHHHHHHHHHHHTT-

Sequence (114 aa):
MFDIFSSGSRLSPLNIPDPLLRAELYREIRAAQTDRTKRSSDWGSYVIQPADCLFPELIAYKVYGLDTLKWVVMMAAALDDPRERLQAGQTIWLPKTSWLRERIRSYEARGMRA